Protein AF-A0A940TR63-F1 (afdb_monomer)

pLDDT: mean 83.64, std 9.72, range [48.69, 95.81]

Secondary structure (DSSP, 8-state):
-HHHHHHHHHHHHHHHHHTT-PPPTHHHHTTHHHHHHHHHH-S-TTGGG--S------HHHHHHHHHHHHHTTS-PPPPPP-----------

Radius of gyration: 33.49 Å; Cα contacts (8 Å, |Δi|>4): 3; chains: 1; bounding box: 77×26×72 Å

Foldseek 3Di:
DVVVVVVVVVVVVVVVVVPPDDDDCCVVCPCVVVVVCCVVPPPDPCVVVDPDDDPDDDPVVVVVVVVVVVVVPVPDDDDDDDDDDDDDPDDD

Structure (mmCIF, N/CA/C/O backbone):
data_AF-A0A940TR63-F1
#
_entry.id   AF-A0A940TR63-F1
#
loop_
_atom_site.group_PDB
_atom_site.id
_atom_site.type_symbol
_atom_site.label_atom_id
_atom_site.label_alt_id
_atom_site.label_comp_id
_atom_site.label_asym_id
_atom_site.label_entity_id
_atom_site.label_seq_id
_atom_site.pdbx_PDB_ins_code
_atom_site.Cartn_x
_atom_site.Cartn_y
_atom_site.Cartn_z
_atom_site.occupancy
_atom_site.B_iso_or_equiv
_atom_site.auth_seq_id
_atom_site.auth_comp_id
_atom_site.auth_asym_id
_atom_site.auth_atom_id
_atom_site.pdbx_PDB_model_num
ATOM 1 N N . MET A 1 1 ? 52.913 10.640 -37.284 1.00 65.88 1 MET A N 1
ATOM 2 C CA . MET A 1 1 ? 52.248 9.724 -36.324 1.00 65.88 1 MET A CA 1
ATOM 3 C C . MET A 1 1 ? 51.373 10.472 -35.314 1.00 65.88 1 MET A C 1
ATOM 5 O O . MET A 1 1 ? 50.205 10.134 -35.208 1.00 65.88 1 MET A O 1
ATOM 9 N N . ILE A 1 2 ? 51.859 11.552 -34.690 1.00 78.12 2 ILE A N 1
ATOM 10 C CA . ILE A 1 2 ? 51.112 12.385 -33.715 1.00 78.12 2 ILE A CA 1
ATOM 11 C C . ILE A 1 2 ? 49.748 12.905 -34.212 1.00 78.12 2 ILE A C 1
ATOM 13 O O . ILE A 1 2 ? 48.761 12.804 -33.492 1.0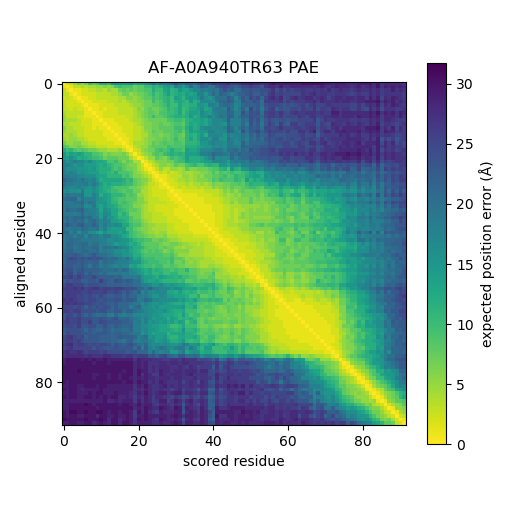0 78.12 2 ILE A O 1
ATOM 17 N N . LYS A 1 3 ? 49.643 13.373 -35.466 1.00 76.88 3 LYS A N 1
ATOM 18 C CA . LYS A 1 3 ? 48.363 13.851 -36.033 1.00 76.88 3 LYS A CA 1
ATOM 19 C C . LYS A 1 3 ? 47.286 12.758 -36.120 1.00 76.88 3 LYS A C 1
ATOM 21 O O . LYS A 1 3 ? 46.114 13.046 -35.933 1.00 76.88 3 LYS A O 1
ATOM 26 N N . ARG A 1 4 ? 47.683 11.503 -36.369 1.00 80.12 4 ARG A N 1
ATOM 27 C CA . ARG A 1 4 ? 46.759 10.355 -36.404 1.00 80.12 4 ARG A CA 1
ATOM 28 C C . ARG A 1 4 ? 46.295 9.992 -34.992 1.00 80.12 4 ARG A C 1
ATOM 30 O O . ARG A 1 4 ? 45.105 9.779 -34.815 1.00 80.12 4 ARG A O 1
ATOM 37 N N . CYS A 1 5 ? 47.179 10.038 -33.990 1.00 79.06 5 CYS A N 1
ATOM 38 C CA . CYS A 1 5 ? 46.783 9.853 -32.587 1.00 79.06 5 CYS A CA 1
ATOM 39 C C . CYS A 1 5 ? 45.796 10.924 -32.099 1.00 79.06 5 CYS A C 1
ATOM 41 O O . CYS A 1 5 ? 44.823 10.569 -31.447 1.00 79.06 5 CYS A O 1
ATOM 43 N N . LEU A 1 6 ? 45.999 12.200 -32.453 1.00 83.44 6 LEU A N 1
ATOM 44 C CA . LEU A 1 6 ? 45.098 13.295 -32.057 1.00 83.44 6 LEU A CA 1
ATOM 45 C C . LEU A 1 6 ? 43.695 13.167 -32.669 1.00 83.44 6 LEU A C 1
ATOM 47 O O . LEU A 1 6 ? 42.696 13.463 -32.018 1.00 83.44 6 LEU A O 1
ATOM 51 N N . ILE A 1 7 ? 43.612 12.686 -33.913 1.00 87.81 7 ILE A N 1
ATOM 52 C CA . ILE A 1 7 ? 42.329 12.401 -34.563 1.00 87.81 7 ILE A CA 1
ATOM 53 C C . ILE A 1 7 ? 41.635 11.231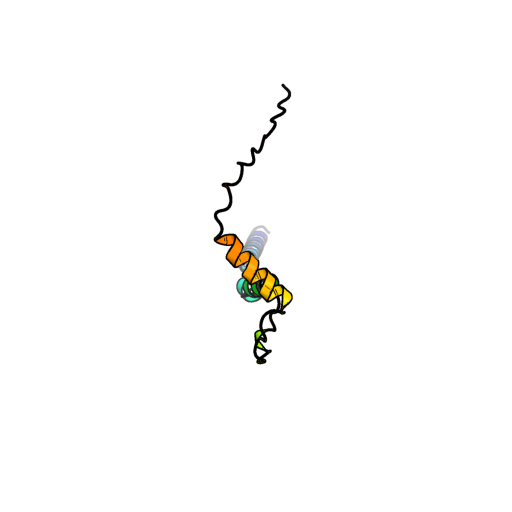 -33.855 1.00 87.81 7 ILE A C 1
ATOM 55 O O . ILE A 1 7 ? 40.465 11.347 -33.502 1.00 87.81 7 ILE A O 1
ATOM 59 N N . PHE A 1 8 ? 42.350 10.136 -33.576 1.00 89.12 8 PHE A N 1
ATOM 60 C CA . PHE A 1 8 ? 41.785 8.991 -32.854 1.00 89.12 8 PHE A CA 1
ATOM 61 C C . PHE A 1 8 ? 41.321 9.347 -31.436 1.00 89.12 8 PHE A C 1
ATOM 63 O O . PHE A 1 8 ? 40.235 8.930 -31.042 1.00 89.12 8 PHE A O 1
ATOM 70 N N . SER A 1 9 ? 42.073 10.161 -30.688 1.00 87.81 9 SER A N 1
ATOM 71 C CA . SER A 1 9 ? 41.636 10.622 -29.364 1.00 87.81 9 SER A CA 1
ATOM 72 C C . SER A 1 9 ? 40.388 11.504 -29.437 1.00 87.81 9 SER A C 1
ATOM 74 O O . SER A 1 9 ? 39.532 11.409 -28.564 1.00 87.81 9 SER A O 1
ATOM 76 N N . GLY A 1 10 ? 40.249 12.317 -30.491 1.00 90.12 10 GLY A N 1
ATOM 77 C CA . GLY A 1 10 ? 39.043 13.112 -30.736 1.00 90.12 10 GLY A CA 1
ATOM 78 C C . GLY A 1 10 ? 37.808 12.248 -31.005 1.00 90.12 10 GLY A C 1
ATOM 79 O O . GLY A 1 10 ? 36.750 12.501 -30.438 1.00 90.12 10 GLY A O 1
ATOM 80 N N . TRP A 1 11 ? 37.953 11.180 -31.796 1.00 91.00 11 TRP A N 1
ATOM 81 C CA . TRP A 1 11 ? 36.873 10.215 -32.042 1.00 91.00 11 TRP A CA 1
ATOM 82 C C . TRP A 1 11 ? 36.471 9.442 -30.786 1.00 91.00 11 TRP A C 1
ATOM 84 O O . TRP A 1 11 ? 35.283 9.243 -30.545 1.00 91.00 11 TRP A O 1
ATOM 94 N N . ILE A 1 12 ? 37.442 9.048 -29.959 1.00 90.50 12 ILE A N 1
ATOM 95 C CA . ILE A 1 12 ? 37.175 8.375 -28.683 1.00 90.50 12 ILE A CA 1
ATOM 96 C C . ILE A 1 12 ? 36.435 9.321 -27.727 1.00 90.50 12 ILE A C 1
ATOM 98 O O . ILE A 1 12 ? 35.423 8.934 -27.150 1.00 90.50 12 ILE A O 1
ATOM 102 N N . ALA A 1 13 ? 36.878 10.576 -27.604 1.00 89.12 13 ALA A N 1
ATOM 103 C CA . ALA A 1 13 ? 36.202 11.575 -26.777 1.00 89.12 13 ALA A CA 1
ATOM 104 C C . ALA A 1 13 ? 34.768 11.864 -27.261 1.00 89.12 13 ALA A C 1
ATOM 106 O O . ALA A 1 13 ? 33.854 11.972 -26.446 1.00 89.12 13 ALA A O 1
ATOM 107 N N . LEU A 1 14 ? 34.551 11.926 -28.579 1.00 89.06 14 LEU A N 1
ATOM 108 C CA . LEU A 1 14 ? 33.223 12.100 -29.171 1.00 89.06 14 LEU A CA 1
ATOM 109 C C . LEU A 1 14 ? 32.302 10.904 -28.882 1.00 89.06 14 LEU A C 1
ATOM 111 O O . LEU A 1 14 ? 31.139 11.104 -28.543 1.00 89.06 14 LEU A O 1
ATOM 115 N N . LEU A 1 15 ? 32.816 9.673 -28.954 1.00 87.06 15 LEU A N 1
ATOM 116 C CA . LEU A 1 15 ? 32.059 8.470 -28.592 1.00 87.06 15 LEU A CA 1
ATOM 117 C C . LEU A 1 15 ? 31.652 8.472 -27.112 1.00 87.06 15 LEU A C 1
ATOM 119 O O . LEU A 1 15 ? 30.508 8.150 -26.802 1.00 87.06 15 LEU A O 1
ATOM 123 N N . PHE A 1 16 ? 32.539 8.898 -26.206 1.00 85.19 16 PHE A N 1
ATOM 124 C CA . PHE A 1 16 ? 32.206 9.023 -24.782 1.00 85.19 16 PHE A CA 1
ATOM 125 C C . PHE A 1 16 ? 31.126 10.079 -24.511 1.00 85.19 16 PHE A C 1
ATOM 127 O O . PHE A 1 16 ? 30.252 9.849 -23.678 1.00 85.19 16 PHE A O 1
ATOM 134 N N . LEU A 1 17 ? 31.135 11.202 -25.234 1.00 83.19 17 LEU A N 1
ATOM 135 C CA . LEU A 1 17 ? 30.107 12.241 -25.096 1.00 83.19 17 LEU A CA 1
ATOM 136 C C . LEU A 1 17 ? 28.719 11.762 -25.551 1.00 83.19 17 LEU A C 1
ATOM 138 O O . LEU A 1 17 ? 27.711 12.161 -24.972 1.00 83.19 17 LEU A O 1
ATOM 142 N N . LEU A 1 18 ? 28.657 10.878 -26.550 1.00 81.50 18 LEU A N 1
ATOM 143 C CA . LEU A 1 18 ? 27.399 10.349 -27.086 1.00 81.50 18 LEU A CA 1
ATOM 144 C C . LEU A 1 18 ? 26.776 9.240 -26.218 1.00 81.50 18 LEU A C 1
ATOM 146 O O . LEU A 1 18 ? 25.576 8.999 -26.322 1.00 81.50 18 LEU A O 1
ATOM 150 N N . MET A 1 19 ? 27.543 8.586 -25.337 1.00 76.62 19 MET A N 1
ATOM 151 C CA . MET A 1 19 ? 27.030 7.517 -24.460 1.00 76.62 19 MET A CA 1
ATOM 152 C C . MET A 1 19 ? 26.360 8.021 -23.169 1.00 76.62 19 MET A C 1
ATOM 154 O O . MET A 1 19 ? 25.843 7.215 -22.401 1.00 76.62 19 MET A O 1
ATOM 158 N N . SER A 1 20 ? 26.328 9.333 -22.912 1.00 68.81 20 SER A N 1
ATOM 159 C CA . SER A 1 20 ? 25.850 9.867 -21.625 1.00 68.81 20 SER A CA 1
ATOM 160 C C . SER A 1 20 ? 24.320 9.973 -21.488 1.00 68.81 20 SER A C 1
ATOM 162 O O . SER A 1 20 ? 23.833 10.469 -20.471 1.00 68.81 20 SER A O 1
ATOM 164 N N . CYS A 1 21 ? 23.544 9.513 -22.473 1.00 73.12 21 CYS A N 1
ATOM 165 C CA . CYS A 1 21 ? 22.084 9.477 -22.387 1.00 73.12 21 CYS A CA 1
ATOM 166 C C . CYS A 1 21 ? 21.621 8.107 -21.868 1.00 73.12 21 CYS A C 1
ATOM 168 O O . CYS A 1 21 ? 21.437 7.161 -22.633 1.00 73.12 21 CYS A O 1
ATOM 170 N N . ALA A 1 22 ? 21.460 7.988 -20.549 1.00 73.19 22 ALA A N 1
ATOM 171 C CA . ALA A 1 22 ? 20.836 6.816 -19.945 1.00 73.19 22 ALA A CA 1
ATOM 172 C C . ALA A 1 22 ? 19.309 6.910 -20.090 1.00 73.19 22 ALA A C 1
ATOM 174 O O . ALA A 1 22 ? 18.712 7.939 -19.771 1.00 73.19 22 ALA A O 1
ATOM 175 N N . ALA A 1 23 ? 18.672 5.831 -20.555 1.00 76.81 23 ALA A N 1
ATOM 176 C CA . ALA A 1 23 ? 17.218 5.756 -20.631 1.00 76.81 23 ALA A CA 1
ATOM 177 C C . ALA A 1 23 ? 16.606 5.952 -19.235 1.00 76.81 23 ALA A C 1
ATOM 179 O O . ALA A 1 23 ? 16.984 5.268 -18.278 1.00 76.81 23 ALA A O 1
ATOM 180 N N . SER A 1 24 ? 15.657 6.883 -19.124 1.00 80.56 24 SER A N 1
ATOM 181 C CA . SER A 1 24 ? 14.976 7.154 -17.861 1.00 80.56 24 SER A CA 1
ATOM 182 C C . SER A 1 24 ? 14.275 5.892 -17.361 1.00 80.56 24 SER A C 1
ATOM 184 O O . SER A 1 24 ? 13.506 5.262 -18.086 1.00 80.56 24 SER A O 1
ATOM 186 N N . ARG A 1 25 ? 14.515 5.532 -16.097 1.00 82.62 25 ARG A N 1
ATOM 187 C CA . ARG A 1 25 ? 13.772 4.465 -15.410 1.00 82.62 25 ARG A CA 1
ATOM 188 C C . ARG A 1 25 ? 12.293 4.802 -15.239 1.00 82.62 25 ARG A C 1
ATOM 190 O O . ARG A 1 25 ? 11.504 3.894 -15.020 1.00 82.62 25 ARG A O 1
ATOM 197 N N . LEU A 1 26 ? 11.917 6.075 -15.399 1.00 83.94 26 LEU A N 1
ATOM 198 C CA . LEU A 1 26 ? 10.540 6.533 -15.261 1.00 83.94 26 LEU A CA 1
ATOM 199 C C . LEU A 1 26 ? 9.579 5.720 -16.132 1.00 83.94 26 LEU A C 1
ATOM 201 O O . LEU A 1 26 ? 8.596 5.239 -15.602 1.00 83.94 26 LEU A O 1
ATOM 205 N N . GLU A 1 27 ? 9.890 5.497 -17.411 1.00 80.62 27 GLU A N 1
ATOM 206 C CA . GLU A 1 27 ? 9.017 4.733 -18.320 1.00 80.62 27 GLU A CA 1
ATOM 207 C C . GLU A 1 27 ? 8.920 3.246 -17.943 1.00 80.62 27 GLU A C 1
ATOM 209 O O . GLU A 1 27 ? 7.906 2.601 -18.183 1.00 80.62 27 GLU A O 1
ATOM 214 N N . THR A 1 28 ? 9.975 2.681 -17.346 1.00 84.56 28 THR A N 1
ATOM 215 C CA . THR A 1 28 ? 9.996 1.270 -16.922 1.00 84.56 28 THR A CA 1
ATOM 216 C C . THR A 1 28 ? 9.246 1.054 -15.609 1.00 84.56 28 THR A C 1
ATOM 218 O O . THR A 1 28 ? 8.546 0.056 -15.464 1.00 84.56 28 THR A O 1
ATOM 221 N N . ASP A 1 29 ? 9.376 1.989 -14.669 1.00 89.88 29 ASP A N 1
ATOM 222 C CA . ASP A 1 29 ? 8.890 1.835 -13.296 1.00 89.88 29 ASP A CA 1
ATOM 223 C C . ASP A 1 29 ? 7.644 2.687 -12.996 1.00 89.88 29 ASP A C 1
ATOM 225 O O . ASP A 1 29 ? 7.191 2.751 -11.846 1.00 89.88 29 ASP A O 1
ATOM 229 N N . TYR A 1 30 ? 7.071 3.348 -14.009 1.00 91.69 30 TYR A N 1
ATOM 230 C CA . TYR A 1 30 ? 5.901 4.203 -13.838 1.00 91.69 30 TYR A CA 1
ATOM 231 C C . TYR A 1 30 ? 4.742 3.423 -13.205 1.00 91.69 30 TYR A C 1
ATOM 233 O O . TYR A 1 30 ? 4.278 2.409 -13.724 1.00 91.69 30 TYR A O 1
ATOM 241 N N . GLY A 1 31 ? 4.254 3.903 -12.061 1.00 93.19 31 GLY A N 1
ATOM 242 C CA . GLY A 1 31 ? 3.119 3.303 -11.354 1.00 93.19 31 GLY A CA 1
ATOM 243 C C . GLY A 1 31 ? 3.435 2.037 -10.546 1.00 93.19 31 GLY A C 1
ATOM 244 O O . GLY A 1 31 ? 2.560 1.562 -9.816 1.00 93.19 31 GLY A O 1
ATOM 245 N N . THR A 1 32 ? 4.667 1.517 -10.587 1.00 93.56 32 THR A N 1
ATOM 246 C CA . THR A 1 32 ? 5.074 0.348 -9.788 1.00 93.56 32 THR A CA 1
ATOM 247 C C . THR A 1 32 ? 4.899 0.605 -8.293 1.00 93.56 32 THR A C 1
ATOM 249 O O . THR A 1 32 ? 4.334 -0.229 -7.588 1.00 93.56 32 THR A O 1
ATOM 252 N N . SER A 1 33 ? 5.292 1.785 -7.805 1.00 91.44 33 SER A N 1
ATOM 253 C CA . SER A 1 33 ? 5.133 2.169 -6.395 1.00 91.44 33 SER A CA 1
ATOM 254 C C . SER A 1 33 ? 3.668 2.166 -5.948 1.00 91.44 33 SER A C 1
ATOM 256 O O . SER A 1 33 ? 3.346 1.639 -4.886 1.00 91.44 33 SER A O 1
ATOM 258 N N . THR A 1 34 ? 2.760 2.685 -6.776 1.00 91.81 34 THR A N 1
ATOM 259 C CA . THR A 1 34 ? 1.318 2.698 -6.494 1.00 91.81 34 THR A CA 1
ATOM 260 C C . THR A 1 34 ? 0.732 1.289 -6.487 1.00 91.81 34 THR A C 1
ATOM 262 O O . THR A 1 34 ? -0.083 0.967 -5.624 1.00 91.81 34 THR A O 1
ATOM 265 N N . ARG A 1 35 ? 1.152 0.421 -7.417 1.00 90.69 35 ARG A N 1
ATOM 266 C CA . ARG A 1 35 ? 0.731 -0.987 -7.431 1.00 90.69 35 ARG A CA 1
ATOM 267 C C . ARG A 1 35 ? 1.216 -1.722 -6.180 1.00 90.69 35 ARG A C 1
ATOM 269 O O . ARG A 1 35 ? 0.432 -2.440 -5.568 1.00 90.69 35 ARG A O 1
ATOM 276 N N . LEU A 1 36 ? 2.470 -1.512 -5.784 1.00 92.50 36 LEU A N 1
ATOM 277 C CA . LEU A 1 36 ? 3.021 -2.093 -4.561 1.00 92.50 36 LEU A CA 1
ATOM 278 C C . LEU A 1 36 ? 2.264 -1.603 -3.324 1.00 92.50 36 LEU A C 1
ATOM 280 O O . LEU A 1 36 ? 1.910 -2.420 -2.481 1.00 92.50 36 LEU A O 1
ATOM 284 N N . LEU A 1 37 ? 1.948 -0.309 -3.237 1.00 92.19 37 LEU A N 1
ATOM 285 C CA . LEU A 1 37 ? 1.126 0.243 -2.156 1.00 92.19 37 LEU A CA 1
ATOM 286 C C . LEU A 1 37 ? -0.226 -0.463 -2.049 1.00 92.19 37 LEU A C 1
ATOM 288 O O . LEU A 1 37 ? -0.586 -0.910 -0.967 1.00 92.19 37 LEU A O 1
ATOM 292 N N . LYS A 1 38 ? -0.936 -0.635 -3.169 1.00 90.12 38 LYS A N 1
ATOM 293 C CA . LYS A 1 38 ? -2.225 -1.340 -3.189 1.00 90.12 38 LYS A CA 1
ATOM 294 C C . LYS A 1 38 ? -2.108 -2.773 -2.670 1.00 90.12 38 LYS A C 1
ATOM 296 O O . LYS A 1 38 ? -2.896 -3.159 -1.822 1.00 90.12 38 LYS A O 1
ATOM 301 N N . ILE A 1 39 ? -1.112 -3.534 -3.124 1.00 89.38 39 ILE A N 1
ATOM 302 C CA . ILE A 1 39 ? -0.913 -4.928 -2.686 1.00 89.38 39 ILE A CA 1
ATOM 303 C C . ILE A 1 39 ? -0.570 -5.008 -1.192 1.00 89.38 39 ILE A C 1
ATOM 305 O O . ILE A 1 39 ? -0.983 -5.944 -0.522 1.00 89.38 39 ILE A O 1
ATOM 309 N N . ASN A 1 40 ? 0.183 -4.040 -0.665 1.00 92.12 40 ASN A N 1
ATOM 310 C CA . ASN A 1 40 ? 0.593 -4.052 0.740 1.00 92.12 40 ASN A CA 1
ATOM 311 C C . ASN A 1 40 ? -0.466 -3.483 1.696 1.00 92.12 40 ASN A C 1
ATOM 313 O O . ASN A 1 40 ? -0.422 -3.786 2.883 1.00 92.12 40 ASN A O 1
ATOM 317 N N . GLN A 1 41 ? -1.373 -2.628 1.218 1.00 93.50 41 GLN A N 1
ATOM 318 C CA . GLN A 1 41 ? -2.355 -1.942 2.067 1.00 93.50 41 GLN A CA 1
ATOM 319 C C . GLN A 1 41 ? -3.773 -2.492 1.942 1.00 93.50 41 GLN A C 1
ATOM 321 O O . GLN A 1 41 ? -4.570 -2.309 2.858 1.00 93.50 41 GLN A O 1
ATOM 326 N N . ILE A 1 42 ? -4.112 -3.125 0.820 1.00 92.19 42 ILE A N 1
ATOM 327 C CA . ILE A 1 42 ? -5.450 -3.658 0.590 1.00 92.19 42 ILE A CA 1
ATOM 328 C C . ILE A 1 42 ? -5.444 -5.140 0.950 1.00 92.19 42 ILE A C 1
ATOM 330 O O . ILE A 1 42 ? -4.821 -5.944 0.264 1.00 92.19 42 ILE A O 1
ATOM 334 N N . GLU A 1 43 ? -6.173 -5.488 2.009 1.00 89.94 43 GLU A N 1
ATOM 335 C CA . GLU A 1 43 ? -6.319 -6.868 2.486 1.00 89.94 43 GLU A CA 1
ATOM 336 C C . GLU A 1 43 ? -6.902 -7.794 1.408 1.00 89.94 43 GLU A C 1
ATOM 338 O O . GLU A 1 43 ? -6.400 -8.894 1.190 1.00 89.94 43 GLU A O 1
ATOM 343 N N . ASN A 1 44 ? -7.927 -7.327 0.689 1.00 89.44 44 ASN A N 1
ATOM 344 C CA . ASN A 1 44 ? -8.529 -8.047 -0.428 1.00 89.44 44 ASN A CA 1
ATOM 345 C C . ASN A 1 44 ? -8.715 -7.123 -1.649 1.00 89.44 44 ASN A C 1
ATOM 347 O O . ASN A 1 44 ? -9.737 -6.438 -1.750 1.00 89.44 44 ASN A O 1
ATOM 351 N N . PRO A 1 45 ? -7.750 -7.091 -2.590 1.00 84.81 45 PRO A N 1
ATOM 352 C CA . PRO A 1 45 ? -7.819 -6.262 -3.799 1.00 84.81 45 PRO A CA 1
ATOM 353 C C . PRO A 1 45 ? -9.012 -6.574 -4.708 1.00 84.81 45 PRO A C 1
ATOM 355 O O . PRO A 1 45 ? -9.445 -5.715 -5.467 1.00 84.81 45 PRO A O 1
ATOM 358 N N . GLU A 1 46 ? -9.546 -7.791 -4.622 1.00 86.88 46 GLU A N 1
ATOM 359 C CA . GLU A 1 46 ? -10.628 -8.287 -5.471 1.00 86.88 46 GLU A CA 1
ATOM 360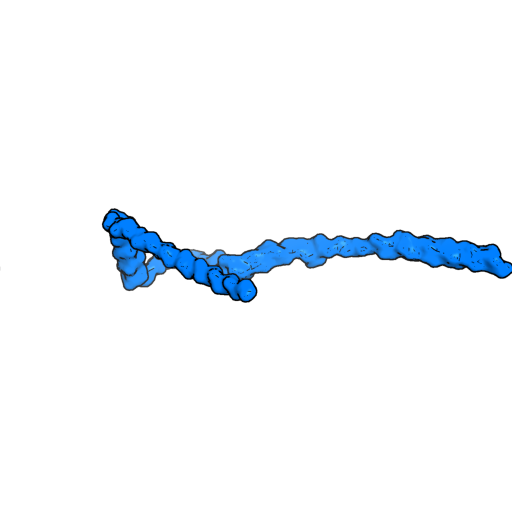 C C . GLU A 1 46 ? -12.014 -8.085 -4.835 1.00 86.88 46 GLU A C 1
ATOM 362 O O . GLU A 1 46 ? -13.024 -8.468 -5.424 1.00 86.88 46 GLU A O 1
ATOM 367 N N . ALA A 1 47 ? -12.086 -7.466 -3.648 1.00 86.31 47 ALA A N 1
ATOM 368 C CA . ALA A 1 47 ? -13.341 -7.221 -2.935 1.00 86.31 47 ALA A CA 1
ATOM 369 C C . ALA A 1 47 ? -14.352 -6.411 -3.764 1.00 86.31 47 ALA A C 1
ATOM 371 O O . ALA A 1 47 ? -15.551 -6.633 -3.640 1.00 86.31 47 ALA A O 1
ATOM 372 N N . GLU A 1 48 ? -13.880 -5.535 -4.659 1.00 85.38 48 GLU A N 1
ATOM 373 C CA . GLU A 1 48 ? -14.733 -4.750 -5.565 1.00 85.38 48 GLU A CA 1
ATOM 374 C C . GLU A 1 48 ? -15.561 -5.605 -6.536 1.00 85.38 48 GLU A C 1
ATOM 376 O O . GLU A 1 48 ? -16.586 -5.151 -7.041 1.00 85.38 48 GLU A O 1
ATOM 381 N N . LYS A 1 49 ? -15.132 -6.843 -6.812 1.00 91.62 49 LYS A N 1
ATOM 382 C CA . LYS A 1 49 ? -15.841 -7.754 -7.720 1.00 91.62 49 LYS A CA 1
ATOM 383 C C . LYS A 1 49 ? -17.019 -8.445 -7.046 1.00 91.62 49 LYS A C 1
ATOM 385 O O . LYS A 1 49 ? -17.889 -8.962 -7.745 1.00 91.62 49 LYS A O 1
ATOM 390 N N . ASN A 1 50 ? -17.048 -8.473 -5.713 1.00 90.69 50 ASN A N 1
ATOM 391 C CA . ASN A 1 50 ? -18.172 -9.013 -4.972 1.00 90.69 50 ASN A CA 1
ATOM 392 C C . ASN A 1 50 ? -19.260 -7.939 -4.819 1.00 90.69 50 ASN A C 1
ATOM 394 O O . ASN A 1 50 ? -19.081 -6.962 -4.099 1.00 90.69 50 ASN A O 1
ATOM 398 N N . ILE A 1 51 ? -20.389 -8.136 -5.502 1.00 91.31 51 ILE A N 1
ATOM 399 C CA . ILE A 1 51 ? -21.564 -7.250 -5.442 1.00 91.31 51 ILE A CA 1
ATOM 400 C C . ILE A 1 51 ? -22.618 -7.717 -4.431 1.00 91.31 51 ILE A C 1
ATOM 402 O O . ILE A 1 51 ? -23.675 -7.095 -4.313 1.00 91.31 51 ILE A O 1
ATOM 406 N N . GLU A 1 52 ? -22.366 -8.822 -3.728 1.00 90.50 52 GLU A N 1
ATOM 407 C CA . GLU A 1 52 ? -23.254 -9.293 -2.673 1.00 90.50 52 GLU A CA 1
ATOM 408 C C . GLU A 1 52 ? -23.311 -8.272 -1.526 1.00 90.50 52 GLU A C 1
ATOM 410 O O . GLU A 1 52 ? -22.306 -7.637 -1.189 1.00 90.50 52 GLU A O 1
ATOM 415 N N . PRO A 1 53 ? -24.486 -8.086 -0.906 1.00 84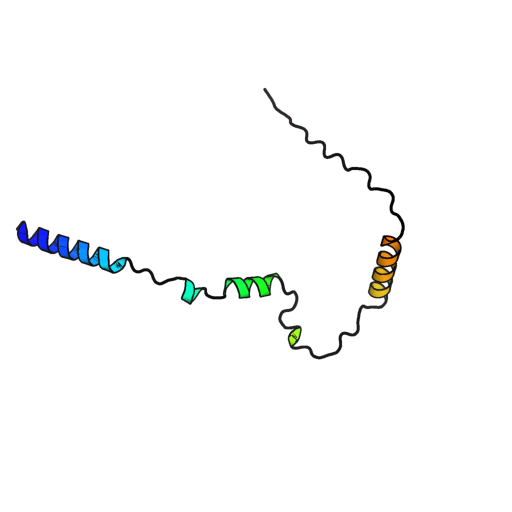.12 53 PRO A N 1
ATOM 416 C CA . PRO A 1 53 ? -24.606 -7.207 0.243 1.00 84.12 53 PRO A CA 1
ATOM 417 C C . PRO A 1 53 ? -23.773 -7.740 1.413 1.00 84.12 53 PRO A C 1
ATOM 419 O O . PRO A 1 53 ? -23.776 -8.932 1.715 1.00 84.12 53 PRO A O 1
ATOM 422 N N . VAL A 1 54 ? -23.088 -6.840 2.119 1.00 84.12 54 VAL A N 1
ATOM 423 C CA . VAL A 1 54 ? -22.347 -7.197 3.333 1.00 84.12 54 VAL A CA 1
ATOM 424 C C . VAL A 1 54 ? -23.354 -7.522 4.441 1.00 84.12 54 VAL A C 1
ATOM 426 O O . VAL A 1 54 ? -24.100 -6.647 4.876 1.00 84.12 54 VAL A O 1
ATOM 429 N N . TYR A 1 55 ? -23.375 -8.772 4.910 1.00 84.69 55 TYR A N 1
ATOM 430 C CA . TYR A 1 55 ? -24.338 -9.255 5.915 1.00 84.69 55 TYR A CA 1
ATOM 431 C C . TYR A 1 55 ? -24.072 -8.751 7.349 1.00 84.69 55 TYR A C 1
ATOM 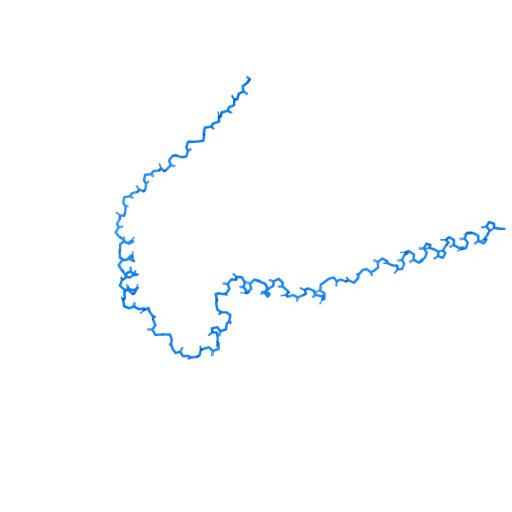433 O O . TYR A 1 55 ? -24.876 -9.001 8.245 1.00 84.69 55 TYR A O 1
ATOM 441 N N . GLY A 1 56 ? -22.988 -8.000 7.563 1.00 85.56 56 GLY A N 1
ATOM 442 C CA . GLY A 1 56 ? -22.605 -7.432 8.857 1.00 85.56 56 GLY A CA 1
ATOM 443 C C . GLY A 1 56 ? -21.602 -8.296 9.625 1.00 85.56 56 GLY A C 1
ATOM 444 O O . GLY A 1 56 ? -20.907 -9.127 9.045 1.00 85.56 56 GLY A O 1
ATOM 445 N N . LEU A 1 57 ? -21.494 -8.044 10.931 1.00 87.75 57 LEU A N 1
ATOM 446 C CA . LEU A 1 57 ? -20.666 -8.828 11.851 1.00 87.75 57 LEU A CA 1
ATOM 447 C C . LEU A 1 57 ? -21.418 -10.090 12.289 1.00 87.75 57 LEU A C 1
ATOM 449 O O . LEU A 1 57 ? -22.650 -10.087 12.342 1.00 87.75 57 LEU A O 1
ATOM 453 N N . ASP A 1 58 ? -20.688 -11.144 12.657 1.00 90.44 58 ASP A N 1
ATOM 454 C CA . ASP A 1 58 ? -21.303 -12.264 13.367 1.00 90.44 58 ASP A CA 1
ATOM 455 C C . ASP A 1 58 ? -21.882 -11.790 14.715 1.00 90.44 58 ASP A C 1
ATOM 457 O O . ASP A 1 58 ? -21.495 -10.744 15.244 1.00 90.44 58 ASP A O 1
ATOM 461 N N . GLY A 1 59 ? -22.836 -12.541 15.270 1.00 91.81 59 GLY A N 1
ATOM 462 C CA . GLY A 1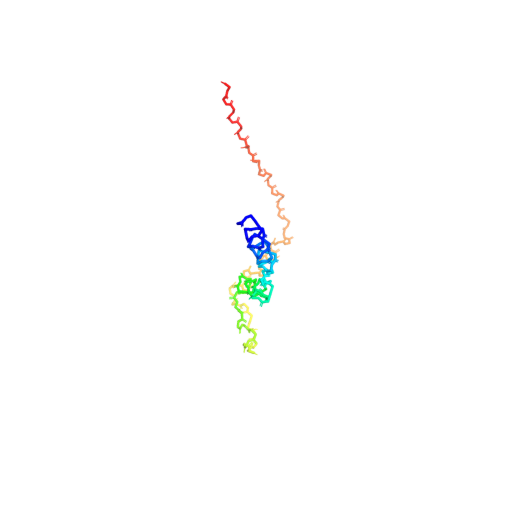 59 ? -23.548 -12.125 16.481 1.00 91.81 59 GLY A CA 1
ATOM 463 C C . GLY A 1 59 ? -22.633 -11.889 17.689 1.00 91.81 59 GLY A C 1
ATOM 464 O O . GLY A 1 59 ? -22.863 -10.945 18.446 1.00 91.81 59 GLY A O 1
ATOM 465 N N . GLU A 1 60 ? -21.581 -12.694 17.847 1.00 94.62 60 GLU A N 1
ATOM 466 C CA . GLU A 1 60 ? -20.635 -12.576 18.957 1.00 94.62 60 GLU A CA 1
ATOM 467 C C . GLU A 1 60 ? -19.726 -11.358 18.764 1.00 94.62 60 GLU A C 1
ATOM 469 O O . GLU A 1 60 ? -19.593 -10.539 19.677 1.00 94.62 60 GLU A O 1
ATOM 474 N N . ALA A 1 61 ? -19.176 -11.157 17.561 1.00 92.62 61 ALA A N 1
ATOM 475 C CA . ALA A 1 61 ? -18.387 -9.962 17.265 1.00 92.62 61 ALA A CA 1
ATOM 476 C C . ALA A 1 61 ? -19.217 -8.677 17.345 1.00 92.62 61 ALA A C 1
ATOM 478 O O . ALA A 1 61 ? -18.727 -7.660 17.843 1.00 92.62 61 ALA A O 1
ATOM 479 N N . ALA A 1 62 ? -20.473 -8.700 16.892 1.00 94.12 62 ALA A N 1
ATOM 480 C CA . ALA A 1 62 ? -21.385 -7.567 17.002 1.00 94.12 62 ALA A CA 1
ATOM 481 C C . ALA A 1 62 ? -21.633 -7.194 18.471 1.00 94.12 62 ALA A C 1
ATOM 483 O O . ALA A 1 62 ? -21.555 -6.014 18.835 1.00 94.12 62 ALA A O 1
ATOM 484 N N . GLN A 1 63 ? -21.884 -8.193 19.323 1.00 95.81 63 GLN A N 1
ATOM 485 C CA . GLN A 1 63 ? -22.062 -7.993 20.758 1.00 95.81 63 GLN A CA 1
ATOM 486 C C . GLN A 1 63 ? -20.784 -7.443 21.400 1.00 95.81 63 GLN A C 1
ATOM 488 O O . GLN A 1 63 ? -20.840 -6.408 22.061 1.00 95.81 63 GLN A O 1
ATOM 493 N N . ALA A 1 64 ? -19.634 -8.079 21.161 1.00 95.50 64 ALA A N 1
ATOM 494 C CA . ALA A 1 64 ? -18.353 -7.667 21.728 1.00 95.50 64 ALA A CA 1
ATOM 495 C C . ALA A 1 64 ? -17.960 -6.238 21.317 1.00 95.50 64 ALA A C 1
ATOM 497 O O . ALA A 1 64 ? -17.493 -5.460 22.149 1.00 95.50 64 ALA A O 1
ATOM 498 N N . ASN A 1 65 ? -18.180 -5.860 20.053 1.00 93.94 65 ASN A N 1
ATOM 499 C CA . ASN A 1 65 ? -17.929 -4.495 19.588 1.00 93.94 65 ASN A CA 1
ATOM 500 C C . ASN A 1 65 ? -18.853 -3.480 20.259 1.00 93.94 65 ASN A C 1
ATOM 502 O O . ASN A 1 65 ? -18.397 -2.408 20.656 1.00 93.94 65 ASN A O 1
ATOM 506 N N . THR A 1 66 ? -20.138 -3.809 20.396 1.00 94.06 66 THR A N 1
ATOM 507 C CA . THR A 1 66 ? -21.106 -2.920 21.049 1.00 94.06 66 THR A CA 1
ATOM 508 C C . THR A 1 66 ? -20.781 -2.744 22.532 1.00 94.06 66 THR A C 1
ATOM 510 O O . THR A 1 66 ? -20.887 -1.633 23.047 1.00 94.06 66 THR A O 1
ATOM 513 N N . GLU A 1 67 ? -20.355 -3.810 23.209 1.00 95.19 67 GLU A N 1
ATOM 514 C CA . GLU A 1 67 ? -19.971 -3.763 24.620 1.00 95.19 67 GLU A CA 1
ATOM 515 C C . GLU A 1 67 ? -18.725 -2.902 24.832 1.00 95.19 67 GLU A C 1
ATOM 517 O O . GLU A 1 67 ? -18.784 -1.922 25.567 1.00 95.19 67 GLU A O 1
ATOM 522 N N . ARG A 1 68 ? -17.642 -3.154 24.084 1.00 91.19 68 ARG A N 1
ATOM 523 C CA . ARG A 1 68 ? -16.427 -2.318 24.135 1.00 91.19 68 ARG A CA 1
ATOM 524 C C . ARG A 1 68 ? -16.713 -0.851 23.834 1.00 91.19 68 ARG A C 1
ATOM 526 O O . ARG A 1 68 ? -16.116 0.039 24.434 1.00 91.19 68 ARG A O 1
ATOM 533 N N . TYR A 1 69 ? -17.606 -0.592 22.878 1.00 91.00 69 TYR A N 1
ATOM 534 C CA . TYR A 1 69 ? -18.033 0.766 22.568 1.00 91.00 69 TYR A CA 1
ATOM 535 C C . TYR A 1 69 ? -18.685 1.425 23.787 1.00 91.00 69 TYR A C 1
ATOM 537 O O . TYR A 1 69 ? -18.337 2.558 24.101 1.00 91.00 69 TYR A O 1
ATOM 545 N N . ARG A 1 70 ? -19.577 0.719 24.499 1.00 92.00 70 ARG A N 1
ATOM 546 C CA . ARG A 1 70 ? -20.205 1.210 25.737 1.00 92.00 70 ARG A CA 1
ATOM 547 C C . ARG A 1 70 ? -19.190 1.43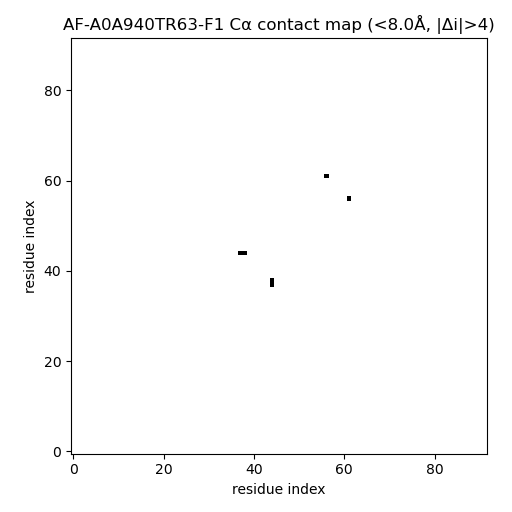3 26.855 1.00 92.00 70 ARG A C 1
ATOM 549 O O . ARG A 1 70 ? -19.173 2.525 27.416 1.00 92.00 70 ARG A O 1
ATOM 556 N N . GLU A 1 71 ? -18.324 0.457 27.114 1.00 89.69 71 GLU A N 1
ATOM 557 C CA . GLU A 1 71 ? -17.245 0.545 28.109 1.00 89.69 71 GLU A CA 1
ATOM 558 C C . GLU A 1 71 ? -16.335 1.758 27.861 1.00 89.69 71 GLU A C 1
ATOM 560 O O . GLU A 1 71 ? -15.897 2.417 28.798 1.00 89.69 71 GLU A O 1
ATOM 565 N N . GLY A 1 72 ? -16.092 2.123 26.597 1.00 85.69 72 GLY A N 1
ATOM 566 C CA . GLY A 1 72 ? -15.297 3.300 26.238 1.00 85.69 72 GLY A CA 1
ATOM 567 C C . GLY A 1 72 ? -15.883 4.642 26.704 1.00 85.69 72 GLY A C 1
ATOM 568 O O . GLY A 1 72 ? -15.135 5.613 26.844 1.00 85.69 72 GLY A O 1
ATOM 569 N N . PHE A 1 73 ? -17.194 4.717 26.962 1.00 86.38 73 PHE A N 1
ATOM 570 C CA . PHE A 1 73 ? -17.835 5.894 27.568 1.00 86.38 73 PHE A CA 1
ATOM 571 C C . PHE A 1 73 ? -17.823 5.858 29.094 1.00 86.38 73 PHE A C 1
ATOM 573 O O . PHE A 1 73 ? -18.053 6.889 29.733 1.00 86.38 73 PHE A O 1
ATOM 580 N N . GLU A 1 74 ? -17.551 4.700 29.692 1.00 86.31 74 GLU A N 1
ATOM 581 C CA . GLU A 1 74 ? -17.328 4.613 31.123 1.00 86.31 74 GLU A CA 1
ATOM 582 C C . GLU A 1 74 ? -15.992 5.284 31.441 1.00 86.31 74 GLU A C 1
ATOM 584 O O . GLU A 1 74 ? -14.961 5.046 30.807 1.00 86.31 74 GLU A O 1
ATOM 589 N N . LYS A 1 75 ? -16.011 6.207 32.406 1.00 69.38 75 LYS A N 1
ATOM 590 C CA . LYS A 1 75 ? -14.838 7.004 32.762 1.00 69.38 75 LYS A CA 1
ATOM 591 C C . LYS A 1 75 ? -13.767 6.088 33.353 1.00 69.38 75 LYS A C 1
ATOM 593 O O . LYS A 1 75 ? -13.750 5.839 34.556 1.00 69.38 75 LYS A O 1
ATOM 598 N N . SER A 1 76 ? -12.867 5.614 32.500 1.00 69.38 76 SER A N 1
ATOM 599 C CA . SER A 1 76 ? -11.722 4.820 32.923 1.00 69.38 76 SER A CA 1
ATOM 600 C C . SER A 1 76 ? -10.839 5.655 33.860 1.00 69.38 76 SER A C 1
ATOM 602 O O . SER A 1 76 ? -10.622 6.846 33.593 1.00 69.38 76 SER A O 1
ATOM 604 N N . PRO A 1 77 ? -10.331 5.079 34.966 1.00 70.88 77 PRO A N 1
ATOM 605 C CA . PRO A 1 77 ? -9.334 5.743 35.793 1.00 70.88 77 PRO A CA 1
ATOM 606 C C . PRO A 1 77 ? -8.170 6.206 34.908 1.00 70.88 77 PRO A C 1
ATOM 608 O O . PRO A 1 77 ? -7.779 5.464 34.003 1.00 70.88 77 PRO A O 1
ATOM 611 N N . PRO A 1 78 ? -7.616 7.414 35.124 1.00 70.50 78 PRO A N 1
ATOM 612 C CA . PRO A 1 78 ? -6.478 7.869 34.339 1.00 70.50 78 PRO A CA 1
ATOM 613 C C . PRO A 1 78 ? -5.361 6.816 34.425 1.00 70.50 78 PRO A C 1
ATOM 615 O O . PRO A 1 78 ? -5.057 6.363 35.535 1.00 70.50 78 PRO A O 1
ATOM 618 N N . PRO A 1 79 ? -4.780 6.389 33.287 1.00 72.12 79 PRO A N 1
ATOM 619 C CA . PRO A 1 79 ? -3.744 5.372 33.294 1.00 72.12 79 PRO A CA 1
ATOM 620 C C . PRO A 1 79 ? -2.596 5.825 34.192 1.00 72.12 79 PRO A C 1
ATOM 622 O O . PRO A 1 79 ? -2.126 6.962 34.103 1.00 72.12 79 PRO A O 1
ATOM 625 N N . VAL A 1 80 ? -2.160 4.930 35.078 1.00 74.62 80 VAL A N 1
ATOM 626 C CA . VAL A 1 80 ? -0.962 5.157 35.885 1.00 74.62 80 VAL A CA 1
ATOM 627 C C . VAL A 1 80 ? 0.215 5.392 34.931 1.00 74.62 80 VAL A C 1
ATOM 629 O O . VAL A 1 80 ? 0.440 4.569 34.039 1.00 74.62 80 VAL A O 1
ATOM 632 N N . PRO A 1 81 ? 0.945 6.516 35.050 1.00 75.19 81 PRO A N 1
ATOM 633 C CA . PRO A 1 81 ? 2.013 6.834 34.116 1.00 75.19 81 PRO A CA 1
ATOM 634 C C . PRO A 1 81 ? 3.072 5.734 34.164 1.00 75.19 81 PRO A C 1
ATOM 636 O O . PRO A 1 81 ? 3.674 5.476 35.206 1.00 75.19 81 PRO A O 1
ATOM 639 N N . SER A 1 82 ? 3.288 5.065 33.032 1.00 71.88 82 SER A N 1
ATOM 640 C CA . SER A 1 82 ? 4.344 4.068 32.896 1.00 71.88 82 SER A CA 1
ATOM 641 C C . SER A 1 82 ? 5.693 4.783 32.932 1.00 71.88 82 SER A C 1
ATOM 643 O O . SER A 1 82 ? 6.094 5.445 31.976 1.00 71.88 82 SER A O 1
ATOM 645 N N . THR A 1 83 ? 6.390 4.693 34.061 1.00 71.31 83 THR A N 1
ATOM 646 C CA . THR A 1 83 ? 7.744 5.228 34.206 1.00 71.31 83 THR A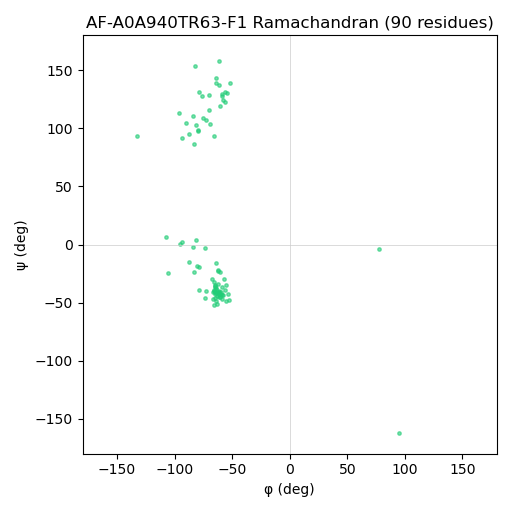 CA 1
ATOM 647 C C . THR A 1 83 ? 8.718 4.340 33.434 1.00 71.31 83 THR A C 1
ATOM 649 O O . THR A 1 83 ? 9.016 3.223 33.860 1.00 71.31 83 THR A O 1
ATOM 652 N N . LEU A 1 84 ? 9.225 4.821 32.298 1.00 75.50 84 LEU A N 1
ATOM 653 C CA . LEU A 1 84 ? 10.347 4.186 31.609 1.00 75.50 84 LEU A CA 1
ATOM 654 C C . LEU A 1 84 ? 11.651 4.590 32.310 1.00 75.50 84 LEU A C 1
ATOM 656 O O . LEU A 1 84 ? 12.191 5.668 32.066 1.00 75.50 84 LEU A O 1
ATOM 660 N N . THR A 1 85 ? 12.163 3.730 33.188 1.00 72.88 85 THR A N 1
ATOM 661 C CA . THR A 1 85 ? 13.480 3.927 33.809 1.00 72.88 85 THR A CA 1
ATOM 662 C C . THR A 1 85 ? 14.570 3.503 32.826 1.00 72.88 85 THR A C 1
ATOM 664 O O . THR A 1 85 ? 14.875 2.318 32.698 1.00 72.88 85 THR A O 1
ATOM 667 N N . ILE A 1 86 ? 15.170 4.465 32.120 1.00 78.81 86 ILE A N 1
ATOM 668 C CA . ILE A 1 86 ? 16.355 4.222 31.286 1.00 78.81 86 ILE A CA 1
ATOM 669 C C . ILE A 1 86 ? 17.592 4.234 32.193 1.00 78.81 86 ILE A C 1
ATOM 671 O O . ILE A 1 86 ? 18.062 5.290 32.614 1.00 78.81 86 ILE A O 1
ATOM 675 N N . GLY A 1 87 ? 18.114 3.050 32.513 1.00 73.00 87 GLY A N 1
ATOM 676 C CA . GLY A 1 87 ? 19.379 2.900 33.230 1.00 73.00 87 GLY A CA 1
ATOM 677 C C . GLY A 1 87 ? 20.565 3.187 32.310 1.00 73.00 87 GLY A C 1
ATOM 678 O O . GLY A 1 87 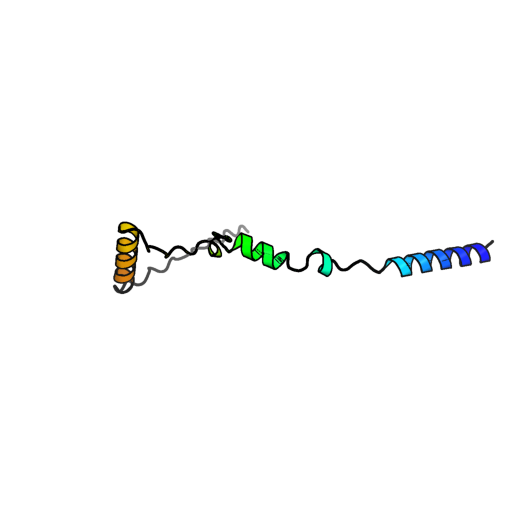? 20.876 2.387 31.432 1.00 73.00 87 GLY A O 1
ATOM 679 N N . ILE A 1 88 ? 21.245 4.315 32.514 1.00 68.88 88 ILE A N 1
ATOM 680 C CA . ILE A 1 88 ? 22.499 4.628 31.821 1.00 68.88 88 ILE A CA 1
ATOM 681 C C . ILE A 1 88 ? 23.643 4.015 32.639 1.00 68.88 88 ILE A C 1
ATOM 683 O O . ILE A 1 88 ? 24.108 4.606 33.612 1.00 68.88 88 ILE A O 1
ATOM 687 N N . SER A 1 89 ? 24.085 2.807 32.285 1.00 59.12 89 SER A N 1
ATOM 688 C CA . SER A 1 89 ? 25.321 2.239 32.840 1.00 59.12 89 SER A CA 1
ATOM 689 C C . SER A 1 89 ? 26.510 2.790 32.049 1.00 59.12 89 SER A C 1
ATOM 691 O O . SER A 1 89 ? 26.924 2.230 31.038 1.00 59.12 89 SER A O 1
ATOM 693 N N . GLY A 1 90 ? 27.005 3.956 32.465 1.00 58.66 90 GLY A N 1
ATOM 694 C CA . GLY A 1 90 ? 28.265 4.513 31.977 1.00 58.66 90 GLY A CA 1
ATOM 695 C C . GLY A 1 90 ? 29.413 4.039 32.862 1.00 58.66 90 GLY A C 1
ATOM 696 O O . GLY A 1 90 ? 29.556 4.528 33.981 1.00 58.66 90 GLY A O 1
ATOM 697 N N . ASN A 1 91 ? 30.216 3.093 32.375 1.00 60.28 91 ASN A N 1
ATOM 698 C CA . ASN A 1 91 ? 31.492 2.736 32.995 1.00 60.28 91 ASN A CA 1
ATOM 699 C C . ASN A 1 91 ? 32.527 3.826 32.648 1.00 60.28 91 ASN A C 1
ATOM 701 O O . ASN A 1 91 ? 32.644 4.185 31.475 1.00 60.28 91 ASN A O 1
ATOM 705 N N . LYS A 1 92 ? 33.214 4.379 33.653 1.00 48.69 92 LYS A N 1
ATOM 706 C CA . LYS A 1 92 ? 34.346 5.305 33.477 1.00 48.69 92 LYS A CA 1
ATOM 707 C C . LYS A 1 92 ? 35.654 4.540 33.578 1.00 48.69 92 LYS A C 1
ATOM 709 O O . LYS A 1 92 ? 35.739 3.686 34.484 1.00 48.69 92 LYS A O 1
#

Solvent-accessible surface area (backbone atoms only — not comparable to full-atom values): 6156 Å² total; per-residue (Å²): 113,68,71,59,53,54,51,53,51,50,52,53,53,52,53,58,65,68,65,72,75,73,80,68,60,60,84,78,51,64,62,50,67,60,54,52,48,48,67,75,69,40,93,60,82,65,54,83,75,58,82,72,80,83,88,71,68,56,74,65,59,45,49,52,52,53,48,54,55,53,54,69,70,49,85,69,74,78,76,76,81,81,79,81,82,80,82,80,86,78,86,128

Sequence (92 aa):
MIKRCLIFSGWIALLFLLMSCAASRLETDYGTSTRLLKINQIENPEAEKNIEPVYGLDGEAAQANTERYREGFEKSPPPVPSTLTIGISGNK

Mean predicted aligned error: 15.39 Å